Protein 4AGH (pdb70)

Structure (mmCIF, N/CA/C/O backbone):
data_4AGH
#
_entry.id   4AGH
#
_cell.length_a   60.109
_cell.length_b   60.109
_cell.length_c   114.406
_cell.angle_alpha   90.00
_cell.angle_beta   90.00
_cell.angle_gamma   120.00
#
_symmetry.space_group_name_H-M   'P 61 2 2'
#
loop_
_entity.id
_entity.type
_entity.pdbx_description
1 polymer 'MOSUB1, TRANSCRIPTION COFACTOR'
2 water water
#
loop_
_atom_site.group_PDB
_atom_site.id
_atom_site.type_symbol
_atom_site.label_atom_id
_atom_site.label_alt_id
_atom_site.label_comp_id
_atom_site.label_asym_id
_atom_site.label_entity_id
_atom_site.label_seq_id
_atom_site.pdbx_PDB_ins_code
_atom_site.Cartn_x
_atom_site.Cartn_y
_atom_site.Cartn_z
_atom_site.occupancy
_atom_site.B_iso_or_equiv
_atom_site.auth_seq_id
_atom_site.auth_comp_id
_atom_site.auth_asym_id
_atom_site.auth_atom_id
_atom_site.pdbx_PDB_model_num
ATOM 1 N N . GLY A 1 38 ? 5.617 20.521 13.239 1.00 69.27 38 GLY A N 1
ATOM 2 C CA . GLY A 1 38 ? 6.094 19.846 12.044 1.00 61.40 38 GLY A CA 1
ATOM 3 C C . GLY A 1 38 ? 4.974 19.426 11.107 1.00 53.99 38 GLY A C 1
ATOM 4 O O . GLY A 1 38 ? 3.832 19.235 11.533 1.00 57.60 38 GLY A O 1
ATOM 5 N N . SER A 1 39 ? 5.305 19.277 9.826 1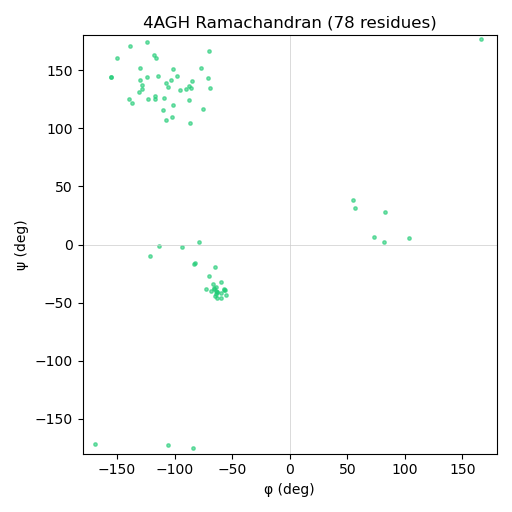.00 44.10 39 SER A N 1
ATOM 6 C CA . SER A 1 39 ? 4.331 18.873 8.812 1.00 44.98 39 SER A CA 1
ATOM 7 C C . SER A 1 39 ? 4.223 17.355 8.707 1.00 45.06 39 SER A C 1
ATOM 8 O O . SER A 1 39 ? 5.235 16.654 8.707 1.00 46.35 39 SER A O 1
ATOM 11 N N . GLN A 1 40 ? 2.992 16.857 8.607 1.00 31.45 40 GLN A N 1
ATOM 12 C CA . GLN A 1 40 ? 2.740 15.423 8.475 1.00 32.80 40 GLN A CA 1
ATOM 13 C C . GLN A 1 40 ? 1.915 15.158 7.218 1.00 27.31 40 GLN A C 1
ATOM 14 O O . GLN A 1 40 ? 1.477 16.087 6.553 1.00 30.09 40 GLN A O 1
ATOM 20 N N . VAL A 1 41 ? 1.708 13.885 6.898 1.00 32.41 41 VAL A N 1
ATOM 21 C CA . VAL A 1 41 ? 0.884 13.506 5.756 1.00 26.90 41 VAL A CA 1
ATOM 22 C C . VAL A 1 41 ? -0.327 12.727 6.258 1.00 27.78 41 VAL A C 1
ATOM 23 O O . VAL A 1 41 ? -0.178 11.734 6.971 1.00 30.61 41 VAL A O 1
ATOM 27 N N . ASP A 1 42 ? -1.527 13.167 5.898 1.00 28.24 42 ASP A N 1
ATOM 28 C CA . ASP A 1 42 ? -2.731 12.542 6.453 1.00 28.80 42 ASP A CA 1
ATOM 29 C C . ASP A 1 42 ? -3.141 11.290 5.679 1.00 31.08 42 ASP A C 1
ATOM 30 O O . ASP A 1 42 ? -2.430 10.850 4.775 1.00 28.67 42 ASP A O 1
ATOM 35 N N . ALA A 1 43 ? -4.280 10.706 6.044 1.00 30.80 43 ALA A N 1
ATOM 36 C CA . ALA A 1 43 ? -4.717 9.450 5.433 1.00 37.56 43 ALA A CA 1
ATOM 37 C C . ALA A 1 43 ? -5.021 9.597 3.944 1.00 33.33 43 ALA A C 1
ATOM 38 O O . ALA A 1 43 ? -5.058 8.610 3.221 1.00 36.54 43 ALA A O 1
ATOM 40 N N . GLU A 1 44 ? -5.249 10.828 3.493 1.00 31.11 44 GLU A N 1
ATOM 41 C CA . GLU A 1 44 ? -5.546 11.079 2.087 1.00 32.16 44 GLU A CA 1
ATOM 42 C C . GLU A 1 44 ? -4.304 11.427 1.275 1.00 30.93 44 GLU A C 1
ATOM 43 O O . GLU A 1 44 ? -4.390 11.631 0.063 1.00 3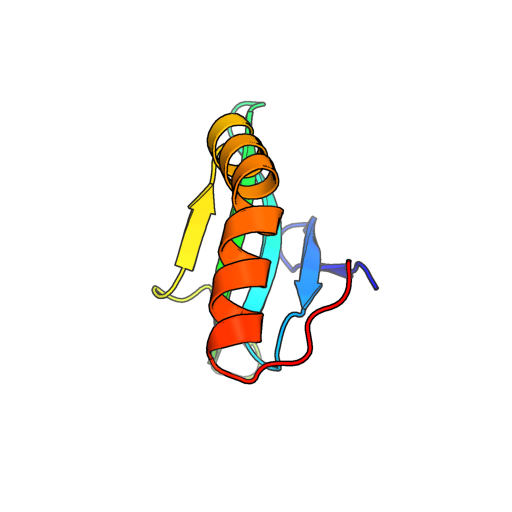0.34 44 GLU A O 1
ATOM 49 N N . GLY A 1 45 ? -3.160 11.497 1.944 1.00 25.72 45 GLY A N 1
ATOM 50 C CA . GLY A 1 45 ? -1.915 11.809 1.267 1.00 23.73 45 GLY A CA 1
ATOM 51 C C . GLY A 1 45 ? -1.714 13.299 1.065 1.00 22.55 45 GLY A C 1
ATOM 52 O O . GLY A 1 45 ? -1.047 13.706 0.119 1.00 22.75 45 GLY A O 1
ATOM 53 N N . ASN A 1 46 ? -2.294 14.104 1.960 1.00 20.87 46 ASN A N 1
ATOM 54 C CA . ASN A 1 46 ? -2.141 15.551 1.946 1.00 21.77 46 ASN A CA 1
ATOM 55 C C . ASN A 1 46 ? -1.379 16.034 3.181 1.00 20.85 46 ASN A C 1
ATOM 56 O O . ASN A 1 46 ? -1.536 15.483 4.272 1.00 21.95 46 ASN A O 1
ATOM 61 N N . PRO A 1 47 ? -0.570 17.087 3.016 1.00 17.95 47 PRO A N 1
ATOM 62 C CA . PRO A 1 47 ? 0.201 17.629 4.139 1.00 20.70 47 PRO A CA 1
ATOM 63 C C . PRO A 1 47 ? -0.697 18.351 5.145 1.00 23.61 47 PRO A C 1
ATOM 64 O O . PRO A 1 47 ? -1.664 19.010 4.753 1.00 22.07 47 PRO A O 1
ATOM 68 N N . PHE A 1 48 ? -0.376 18.220 6.428 1.00 19.62 48 PHE A N 1
ATOM 69 C CA . PHE A 1 48 ? -1.119 18.946 7.459 1.00 17.87 48 PHE A CA 1
ATOM 70 C C . PHE A 1 48 ? -0.274 19.283 8.676 1.00 17.99 48 PHE A C 1
ATOM 71 O O . PHE A 1 48 ? 0.776 18.679 8.913 1.00 21.26 48 PHE A O 1
ATOM 79 N N . TRP A 1 49 ? -0.759 20.263 9.439 1.00 17.91 49 TRP A N 1
ATOM 80 C CA . TRP A 1 49 ? -0.119 20.730 10.658 1.00 21.83 49 TRP A CA 1
ATOM 81 C C . TRP A 1 49 ? -1.179 20.702 11.757 1.00 18.79 49 TRP A C 1
ATOM 82 O O . TRP A 1 49 ? -2.329 21.062 11.517 1.00 22.14 49 TRP A O 1
ATOM 93 N N . GLU A 1 50 ? -0.815 20.236 12.945 1.00 20.66 50 GLU A N 1
ATOM 94 C CA . GLU A 1 50 ? -1.772 20.234 14.045 1.00 21.17 50 GLU A CA 1
ATOM 95 C C . GLU A 1 50 ? -1.769 21.580 14.763 1.00 22.15 50 GLU A C 1
ATOM 96 O O . GLU A 1 50 ? -0.704 22.122 15.072 1.00 26.08 50 GLU A O 1
ATOM 102 N N . ILE A 1 51 ? -2.957 22.108 15.040 1.00 20.07 51 ILE A N 1
ATOM 103 C CA . ILE A 1 51 ? -3.066 23.338 15.815 1.00 20.29 51 ILE A CA 1
ATOM 104 C C . ILE A 1 51 ? -3.722 23.105 17.173 1.00 26.13 51 ILE A C 1
ATOM 105 O O . ILE A 1 51 ? -3.851 24.031 17.977 1.00 24.12 51 ILE A O 1
ATOM 110 N N . SER A 1 52 ? -4.114 21.856 17.420 1.00 22.64 52 SER A N 1
ATOM 111 C CA . SER A 1 52 ? -4.508 21.391 18.749 1.00 24.99 52 SER A CA 1
ATOM 112 C C . SER A 1 52 ? -4.626 19.877 18.664 1.00 26.53 52 SER A C 1
ATOM 113 O O . SER A 1 52 ? -4.264 19.292 17.652 1.00 26.03 52 SER A O 1
ATOM 116 N N . ASP A 1 53 ? -5.138 19.237 19.709 1.00 29.08 53 ASP A N 1
ATOM 117 C CA . ASP A 1 53 ? -5.250 17.779 19.701 1.00 39.03 53 ASP A CA 1
ATOM 118 C C . ASP A 1 53 ? -6.130 17.259 18.559 1.00 33.42 53 ASP A C 1
ATOM 119 O O . ASP A 1 53 ? -5.871 16.187 18.021 1.00 34.31 53 ASP A O 1
ATOM 124 N N . LYS A 1 54 ? -7.148 18.031 18.177 1.00 27.08 54 LYS A N 1
ATOM 125 C CA . LYS A 1 54 ? -8.147 17.571 17.199 1.00 26.10 54 LYS A CA 1
ATOM 126 C C . LYS A 1 54 ? -8.260 18.439 15.949 1.00 22.92 54 LYS A C 1
ATOM 127 O O . LYS A 1 54 ? -8.929 18.069 14.996 1.00 27.20 54 LYS A O 1
ATOM 133 N N . AR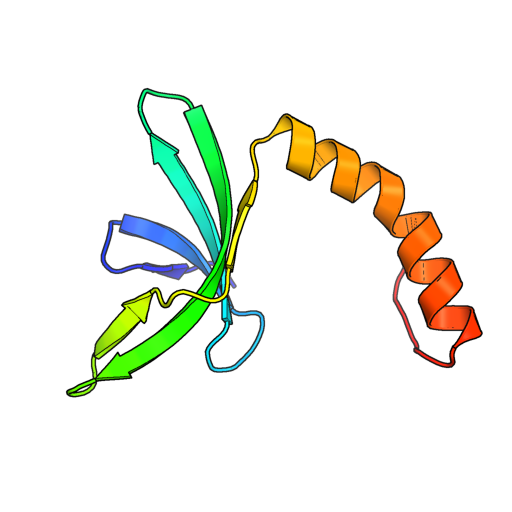G A 1 55 ? -7.613 19.593 15.966 1.00 17.67 55 ARG A N 1
ATOM 134 C CA . ARG A 1 55 ? -7.741 20.548 14.867 1.00 15.59 55 ARG A CA 1
ATOM 135 C C . ARG A 1 55 ? -6.484 20.606 14.018 1.00 17.46 55 ARG A C 1
ATOM 136 O O . ARG A 1 55 ? -5.366 20.589 14.535 1.00 21.88 55 ARG A O 1
ATOM 144 N N . ARG A 1 56 ? -6.695 20.679 12.713 1.00 16.25 56 ARG A N 1
ATOM 145 C CA . ARG A 1 56 ? -5.609 20.629 11.745 1.00 16.65 56 ARG A CA 1
ATOM 146 C C . ARG A 1 56 ? -5.730 21.773 10.773 1.00 16.98 56 ARG A C 1
ATOM 147 O O . ARG A 1 56 ? -6.837 22.242 10.489 1.00 19.69 56 ARG A O 1
ATOM 155 N N . VAL A 1 57 ? -4.591 22.204 10.236 1.00 16.14 57 VAL A N 1
ATOM 156 C CA . VAL A 1 57 ? -4.609 22.996 9.011 1.00 12.86 57 VAL A CA 1
ATOM 157 C C . VAL A 1 57 ? -3.861 22.176 7.958 1.00 16.97 57 VAL A C 1
ATOM 158 O O . VAL A 1 57 ? -2.754 21.714 8.201 1.00 19.68 57 VAL A O 1
ATOM 162 N N . GLY A 1 58 ? -4.482 21.965 6.810 1.00 18.99 58 GLY A N 1
ATOM 163 C CA . GLY A 1 58 ? -3.861 21.140 5.791 1.00 18.27 58 GLY A CA 1
ATOM 164 C C . GLY A 1 58 ? -4.079 21.759 4.436 1.00 25.13 58 GLY A C 1
ATOM 165 O O . GLY A 1 58 ? -4.821 22.725 4.313 1.00 21.00 58 GLY A O 1
ATOM 166 N N . ILE A 1 59 ? -3.417 21.216 3.422 1.00 17.36 59 ILE A N 1
ATOM 167 C CA . ILE A 1 59 ? -3.613 21.690 2.061 1.00 18.34 59 ILE A CA 1
ATOM 168 C C . ILE A 1 59 ? -4.055 20.530 1.192 1.00 18.84 59 ILE A C 1
ATOM 169 O O . ILE A 1 59 ? -3.378 19.494 1.141 1.00 16.49 59 ILE A O 1
ATOM 174 N N . SER A 1 60 ? -5.188 20.710 0.515 1.00 16.95 60 SER A N 1
ATOM 175 C CA . SER A 1 60 ? -5.722 19.704 -0.396 1.00 19.71 60 SER A CA 1
ATOM 176 C C . SER A 1 60 ? -5.773 20.281 -1.798 1.00 21.82 60 SER A C 1
ATOM 177 O O . SER A 1 60 ? -5.696 21.496 -1.986 1.00 23.43 60 SER A O 1
ATOM 180 N N . GLN A 1 61 ? -5.893 19.414 -2.798 1.00 19.31 61 GLN A N 1
ATOM 181 C CA . GLN A 1 61 ? -5.958 19.895 -4.151 1.00 21.13 61 GLN A CA 1
ATOM 182 C C . GLN A 1 61 ? -7.132 19.239 -4.849 1.00 35.47 61 GLN A C 1
ATOM 183 O O . GLN A 1 61 ? -7.309 18.017 -4.786 1.00 36.09 61 GLN A O 1
ATOM 189 N N . PHE A 1 62 ? -7.938 20.062 -5.507 1.00 27.72 62 PHE A N 1
ATOM 190 C CA . PHE A 1 62 ? -9.108 19.567 -6.231 1.00 31.58 62 PHE A CA 1
ATOM 191 C C . PHE A 1 62 ? -9.199 20.267 -7.570 1.00 37.18 62 PHE A C 1
ATOM 192 O O . PHE A 1 62 ? -9.266 21.495 -7.622 1.00 36.16 62 PHE A O 1
ATOM 200 N N . LYS A 1 63 ? -9.185 19.489 -8.650 1.00 42.00 63 LYS A N 1
ATOM 201 C CA . LYS A 1 63 ? -9.207 20.053 -9.995 1.00 50.73 63 LYS A CA 1
ATOM 202 C C . LYS A 1 63 ? -8.066 21.048 -10.197 1.00 46.78 63 LYS A C 1
ATOM 203 O O . LYS A 1 63 ? -8.250 22.090 -10.833 1.00 44.76 63 LYS A O 1
ATOM 209 N N . LYS A 1 64 ? -6.896 20.733 -9.641 1.00 46.95 64 LYS A N 1
ATOM 210 C CA . LYS A 1 64 ? -5.696 21.562 -9.818 1.00 45.92 64 LYS A CA 1
ATOM 211 C C . LYS A 1 64 ? -5.737 22.878 -9.031 1.00 43.21 64 LYS A C 1
ATOM 212 O O . LYS A 1 64 ? -4.854 23.726 -9.173 1.00 46.56 64 LYS A O 1
ATOM 218 N N . MET A 1 65 ? -6.760 23.049 -8.202 1.00 35.23 65 MET A N 1
ATOM 219 C CA . MET A 1 65 ? -6.801 24.197 -7.304 1.00 24.84 65 MET A CA 1
ATOM 220 C C . MET A 1 65 ? -6.443 23.760 -5.900 1.00 23.89 65 MET A C 1
ATOM 221 O O . MET A 1 65 ? -6.861 22.695 -5.449 1.00 26.13 65 MET A O 1
ATOM 226 N N . ASP A 1 66 ? -5.690 24.601 -5.195 1.00 22.21 66 ASP A N 1
ATOM 227 C CA . ASP A 1 66 ? -5.292 24.285 -3.832 1.00 18.20 66 ASP A CA 1
ATOM 228 C C . ASP A 1 66 ? -6.201 24.956 -2.807 1.00 18.89 66 ASP A C 1
ATOM 229 O O . ASP A 1 66 ? -6.682 26.067 -3.029 1.00 21.94 66 ASP A O 1
ATOM 234 N N . PHE A 1 67 ? -6.437 24.259 -1.698 1.00 17.29 67 PHE A N 1
ATOM 235 C CA . PHE A 1 67 ? -7.273 24.774 -0.609 1.00 16.78 67 PHE A CA 1
ATOM 236 C C . PHE A 1 67 ? -6.562 24.641 0.716 1.00 19.04 67 PHE A C 1
ATOM 237 O O . PHE A 1 67 ? -5.855 23.654 0.965 1.00 20.63 67 PHE A O 1
ATOM 245 N N . ILE A 1 68 ? -6.738 25.652 1.563 1.00 17.52 68 ILE A N 1
ATOM 246 C CA . ILE A 1 68 ? -6.170 25.616 2.893 1.00 19.08 68 ILE A CA 1
ATOM 247 C C . ILE A 1 68 ? -7.315 25.275 3.834 1.00 19.37 68 ILE A C 1
ATOM 248 O O . ILE A 1 68 ? -8.221 26.082 4.057 1.00 16.73 68 ILE A O 1
ATOM 253 N N . ASN A 1 69 ? -7.276 24.065 4.374 1.00 16.71 69 ASN A N 1
ATOM 254 C CA . ASN A 1 69 ? -8.382 23.550 5.165 1.00 17.50 69 ASN A CA 1
ATOM 255 C C . ASN A 1 69 ? -8.107 23.646 6.650 1.00 22.65 69 ASN A C 1
ATOM 256 O O . ASN A 1 69 ? -7.137 23.090 7.143 1.00 21.10 69 ASN A O 1
ATOM 261 N N . ILE A 1 70 ? -8.959 24.373 7.360 1.00 14.88 70 ILE A N 1
ATOM 262 C CA . ILE A 1 70 ? -8.840 24.475 8.799 1.00 14.88 70 ILE A CA 1
ATOM 263 C C . ILE A 1 70 ? -10.029 23.709 9.369 1.00 16.33 70 ILE A C 1
ATOM 264 O O . ILE A 1 70 ? -11.173 24.092 9.140 1.00 17.56 70 ILE A O 1
ATOM 269 N N . ARG A 1 71 ? -9.778 22.622 10.096 1.00 15.29 71 ARG A N 1
ATOM 270 C CA . ARG A 1 71 ? -10.896 21.736 10.405 1.00 16.04 71 ARG A CA 1
ATOM 271 C C . ARG A 1 71 ? -10.662 20.928 11.659 1.00 18.33 71 ARG A C 1
ATOM 272 O O . ARG A 1 71 ? -9.540 20.524 11.934 1.00 18.49 71 ARG A O 1
ATOM 280 N N . GLU A 1 72 ? -11.736 20.701 12.410 1.00 17.77 72 GLU A N 1
ATOM 281 C CA . GLU A 1 72 ? -11.670 19.842 13.575 1.00 16.33 72 GLU A CA 1
ATOM 282 C C . GLU A 1 72 ? -11.989 18.415 13.168 1.00 18.29 72 GLU A C 1
ATOM 283 O O . GLU A 1 72 ? -12.957 18.163 12.443 1.00 18.89 72 GLU A O 1
ATOM 289 N N . TYR A 1 73 ? -11.167 17.487 13.645 1.00 17.60 73 TYR A N 1
ATOM 290 C CA . TYR A 1 73 ? -11.365 16.069 13.391 1.00 16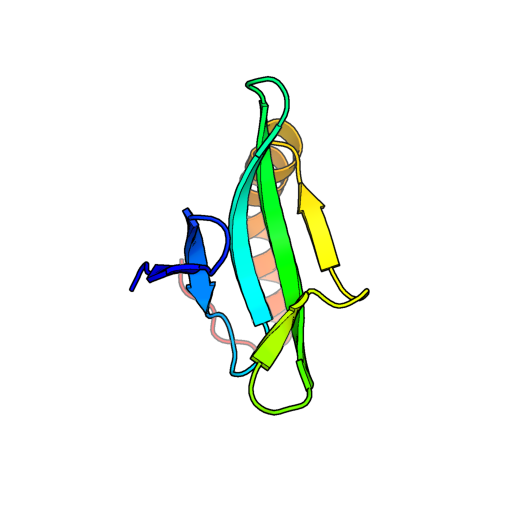.65 73 TYR A CA 1
ATOM 291 C C . TYR A 1 73 ? -11.987 15.425 14.622 1.00 19.59 73 TYR A C 1
ATOM 292 O O . TYR A 1 73 ? -11.808 15.919 15.732 1.00 27.02 73 TYR A O 1
ATOM 301 N N . TYR A 1 74 ? -12.753 14.358 14.423 1.00 18.08 74 TYR A N 1
ATOM 302 C CA . TYR A 1 74 ? -13.254 13.578 15.554 1.00 21.24 74 TYR A CA 1
ATOM 303 C C . TYR A 1 74 ? -12.671 12.181 15.485 1.00 22.14 74 TYR A C 1
ATOM 304 O O . TYR A 1 74 ? -12.204 11.756 14.437 1.00 24.54 74 TYR A O 1
ATOM 313 N N . GLU A 1 75 ? -12.680 11.471 16.612 1.00 22.96 75 GLU A N 1
ATOM 314 C CA . GLU A 1 75 ? -12.131 10.122 16.662 1.00 25.85 75 GLU A CA 1
ATOM 315 C C . GLU A 1 75 ? -13.243 9.093 16.802 1.00 29.55 75 GLU A C 1
ATOM 316 O O . GLU A 1 75 ? -14.083 9.190 17.697 1.00 27.57 75 GLU A O 1
ATOM 322 N N . ALA A 1 76 ? -13.260 8.114 15.904 1.00 27.42 76 ALA A N 1
ATOM 323 C CA . ALA A 1 76 ? -14.241 7.037 15.964 1.00 29.75 76 ALA A CA 1
ATOM 324 C C . ALA A 1 76 ? -13.546 5.734 15.625 1.00 34.48 76 ALA A C 1
ATOM 325 O O . ALA A 1 76 ? -12.900 5.621 14.581 1.00 31.30 76 ALA A O 1
ATOM 327 N N . GLY A 1 77 ? -13.666 4.761 16.519 1.00 27.15 77 GLY A N 1
ATOM 328 C CA . GLY A 1 77 ? -12.987 3.491 16.346 1.00 31.22 77 GLY A CA 1
ATOM 329 C C . GLY A 1 77 ? -11.490 3.686 16.203 1.00 31.00 77 GLY A C 1
ATOM 330 O O . GLY A 1 77 ? -10.818 2.920 15.513 1.00 33.25 77 GLY A O 1
ATOM 331 N N . GLY A 1 78 ? -10.961 4.722 16.848 1.00 29.74 78 GLY A N 1
ATOM 332 C CA . GLY A 1 78 ? -9.523 4.959 16.848 1.00 30.07 78 GLY A CA 1
ATOM 333 C C . GLY A 1 78 ? -9.005 5.670 15.613 1.00 36.89 78 GLY A C 1
ATOM 334 O O . GLY A 1 78 ? -7.803 5.889 15.468 1.00 40.17 78 GLY A O 1
ATOM 335 N N . GLU A 1 79 ? -9.920 6.031 14.719 1.00 28.09 79 GLU A N 1
ATOM 336 C CA . GLU A 1 79 ? -9.576 6.704 13.481 1.00 25.94 79 GLU A CA 1
ATOM 337 C C . GLU A 1 79 ? -9.970 8.174 13.592 1.00 28.09 79 GLU A C 1
ATOM 338 O O . GLU A 1 79 ? -11.063 8.482 14.055 1.00 27.39 79 GLU A O 1
ATOM 344 N N . MET A 1 80 ? -9.089 9.075 13.161 1.00 25.99 80 MET A N 1
ATOM 345 C CA . MET A 1 80 ? -9.420 10.500 13.129 1.00 25.84 80 MET A CA 1
ATOM 346 C C . MET A 1 80 ? -10.101 10.835 11.811 1.00 25.83 80 MET A C 1
ATOM 347 O O . MET A 1 80 ? -9.567 10.558 10.741 1.00 25.26 80 MET A O 1
ATOM 352 N N . LYS A 1 81 ? -11.291 11.416 11.893 1.00 21.61 81 LYS A N 1
ATOM 353 C CA . LYS A 1 81 ? -12.089 11.692 10.705 1.00 19.92 81 LYS A CA 1
ATOM 354 C C . LYS A 1 81 ? -12.439 13.173 10.651 1.00 20.75 81 LYS A C 1
ATOM 355 O O . LYS A 1 81 ? -12.674 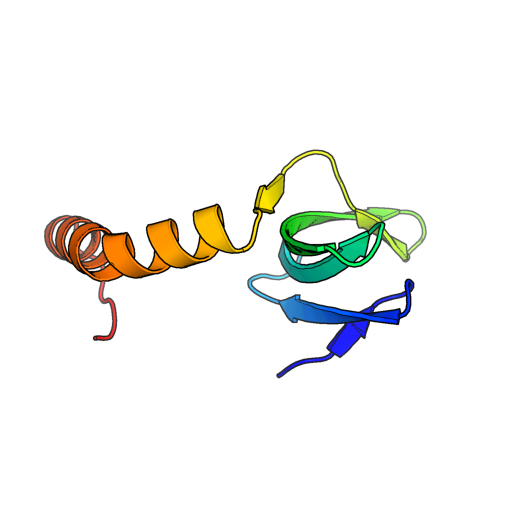13.792 11.691 1.00 21.40 81 LYS A O 1
ATOM 361 N N . PRO A 1 82 ? -12.483 13.745 9.441 1.00 21.62 82 PRO A N 1
ATOM 362 C CA . PRO A 1 82 ? -12.807 15.171 9.368 1.00 19.36 82 PRO A CA 1
ATOM 363 C C . PRO A 1 82 ? -14.256 15.404 9.750 1.00 19.46 82 PRO A C 1
ATOM 364 O O . PRO A 1 82 ? -15.151 14.678 9.296 1.00 23.25 82 PRO A O 1
ATOM 368 N N . GLY A 1 83 ? -14.477 16.411 10.586 1.00 20.06 83 GLY A N 1
ATOM 369 C CA . GLY A 1 83 ? -15.815 16.734 11.041 1.00 18.74 83 GLY A CA 1
ATOM 370 C C . GLY A 1 83 ? -16.357 17.985 10.376 1.00 21.09 83 GLY A C 1
ATOM 371 O O . GLY A 1 83 ? -15.749 18.547 9.464 1.00 20.23 83 GLY A O 1
ATOM 372 N N . LYS A 1 84 ? -17.511 18.425 10.860 1.00 20.57 84 LYS A N 1
ATOM 373 C CA . LYS A 1 84 ? -18.255 19.507 10.242 1.00 19.91 84 LYS A CA 1
ATOM 374 C C . LYS A 1 84 ? -17.749 20.896 10.637 1.00 20.65 84 LYS A C 1
A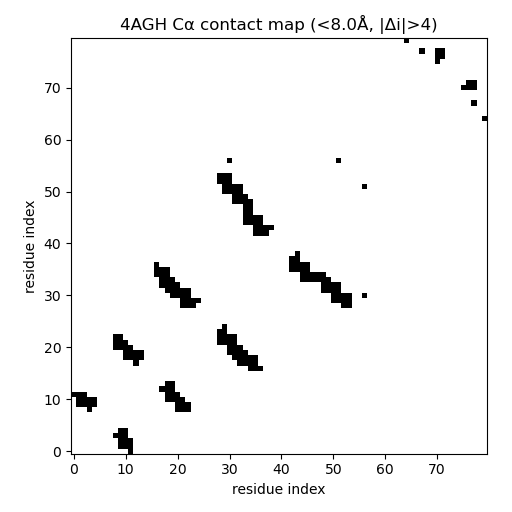TOM 375 O O . LYS A 1 84 ? -18.071 21.885 9.985 1.00 23.34 84 LYS A O 1
ATOM 381 N N . LYS A 1 85 ? -16.962 20.975 11.702 1.00 19.12 85 LYS A N 1
ATOM 382 C CA . LYS A 1 85 ? -16.448 22.267 12.138 1.00 19.80 85 LYS A CA 1
ATOM 383 C C . LYS A 1 85 ? -15.161 22.559 11.380 1.00 19.02 85 LYS A C 1
ATOM 384 O O . LYS A 1 85 ? -14.121 21.984 11.669 1.00 20.19 85 LYS A O 1
ATOM 390 N N . GLY A 1 86 ? -15.237 23.444 10.401 1.00 18.82 86 GLY A N 1
ATOM 391 C CA . GLY A 1 86 ? -14.068 23.757 9.593 1.00 17.12 86 GLY A CA 1
ATOM 392 C C . GLY A 1 86 ? -14.431 24.518 8.343 1.00 22.00 86 GLY A C 1
ATOM 393 O O . GLY A 1 86 ? -15.609 24.735 8.042 1.00 19.60 86 GLY A O 1
ATOM 394 N N . ILE A 1 87 ? -13.405 24.900 7.592 1.00 17.55 87 ILE A N 1
ATOM 395 C CA . ILE A 1 87 ? -13.615 25.654 6.374 1.00 15.28 87 ILE A CA 1
ATOM 396 C C . ILE A 1 87 ? -12.424 25.424 5.453 1.00 17.57 87 ILE A C 1
ATOM 397 O O . ILE A 1 87 ? -11.297 25.232 5.924 1.00 18.31 87 ILE A O 1
ATOM 402 N N . GLY A 1 88 ? -12.694 25.370 4.150 1.00 16.33 88 GLY A N 1
ATOM 403 C CA . GLY A 1 88 ? -11.647 25.215 3.158 1.00 14.40 88 GLY A CA 1
ATOM 404 C C . GLY A 1 88 ? -11.459 26.528 2.426 1.00 14.65 88 GLY A C 1
ATOM 405 O O . GLY A 1 88 ? -12.311 26.929 1.635 1.00 19.35 88 GLY A O 1
ATOM 406 N N . LEU A 1 89 ? -10.359 27.219 2.714 1.00 17.74 89 LEU A N 1
ATOM 407 C CA . LEU A 1 89 ? -10.099 28.510 2.095 1.00 17.45 89 LEU A CA 1
ATOM 408 C C . LEU A 1 89 ? -9.435 28.345 0.735 1.00 16.26 89 LEU A C 1
ATOM 409 O O . LEU A 1 89 ? -8.567 27.495 0.560 1.00 19.08 89 LEU A O 1
ATOM 414 N N . THR A 1 90 ? -9.834 29.175 -0.223 1.00 17.75 90 THR A N 1
ATOM 415 C CA . THR A 1 90 ? -9.079 29.296 -1.459 1.00 16.73 90 THR A CA 1
ATOM 416 C C . THR A 1 90 ? -7.770 30.006 -1.146 1.00 16.11 90 THR A C 1
ATOM 417 O O . THR A 1 90 ? -7.605 30.597 -0.069 1.00 17.74 90 THR A O 1
ATOM 421 N N . VAL A 1 91 ? -6.839 29.966 -2.093 1.00 17.92 91 VAL A N 1
ATOM 422 C CA . VAL A 1 91 ? -5.559 30.608 -1.877 1.00 20.09 91 VAL A CA 1
ATOM 423 C C . VAL A 1 91 ? -5.748 32.111 -1.709 1.00 20.24 91 VAL A C 1
ATOM 424 O O . VAL A 1 91 ? -5.113 32.721 -0.855 1.00 21.16 91 VAL A O 1
ATOM 428 N N . ASP A 1 92 ? -6.624 32.706 -2.520 1.00 21.86 92 ASP A N 1
ATOM 429 C CA . ASP A 1 92 ? -6.875 34.149 -2.427 1.00 23.49 92 ASP A CA 1
ATOM 430 C C . ASP A 1 92 ? -7.487 34.530 -1.082 1.00 20.22 92 ASP A C 1
ATOM 431 O O . ASP A 1 92 ? -7.189 35.591 -0.526 1.00 21.25 92 ASP A O 1
ATOM 436 N N . GLN A 1 93 ? -8.355 33.673 -0.555 1.00 20.07 93 GLN A N 1
ATOM 437 C CA . GLN A 1 93 ? -8.940 33.925 0.764 1.00 18.31 93 GLN A CA 1
ATOM 438 C C . GLN A 1 93 ? -7.868 33.800 1.830 1.00 20.05 93 GLN A C 1
ATOM 439 O O . GLN A 1 93 ? -7.813 34.589 2.774 1.00 18.46 93 GLN A O 1
ATOM 445 N N . TYR A 1 94 ? -6.997 32.811 1.663 1.00 18.39 94 TYR A N 1
ATOM 446 C CA . TYR A 1 94 ? -5.914 32.604 2.616 1.00 17.53 94 TYR A CA 1
ATOM 447 C C . TYR A 1 94 ? -4.944 33.792 2.607 1.00 18.77 94 TYR A C 1
ATOM 448 O O . TYR A 1 94 ? -4.550 34.279 3.675 1.00 19.71 94 TYR A O 1
ATOM 457 N N . THR A 1 95 ? -4.583 34.281 1.423 1.00 19.57 95 THR A N 1
ATOM 458 C CA . THR A 1 95 ? -3.684 35.437 1.361 1.00 21.18 95 THR A CA 1
ATOM 459 C C . THR A 1 95 ? -4.334 36.714 1.919 1.00 25.24 95 THR A C 1
ATOM 460 O O . THR A 1 95 ? -3.658 37.548 2.523 1.00 22.22 95 THR A O 1
ATOM 464 N N . ALA A 1 96 ? -5.643 36.864 1.727 1.00 23.13 96 ALA A N 1
ATOM 465 C CA . ALA A 1 96 ? -6.365 37.989 2.334 1.00 22.44 96 ALA A CA 1
ATOM 466 C C . ALA A 1 96 ? -6.362 37.872 3.852 1.00 22.51 96 ALA A C 1
ATOM 467 O O . ALA A 1 96 ? -6.248 38.867 4.566 1.00 24.06 96 ALA A O 1
ATOM 469 N N . PHE A 1 97 ? -6.504 36.646 4.349 1.00 19.16 97 PHE A N 1
ATOM 470 C CA . PHE A 1 97 ? -6.363 36.382 5.774 1.00 19.06 97 PHE A CA 1
ATOM 471 C C . PHE A 1 97 ? -4.963 36.779 6.254 1.00 20.07 97 PHE A C 1
ATOM 472 O O . PHE A 1 97 ? -4.814 37.461 7.267 1.00 18.69 97 PHE A O 1
ATOM 480 N N . LEU A 1 98 ? -3.934 36.394 5.506 1.00 17.56 98 LEU A N 1
ATOM 481 C CA . LEU A 1 98 ? -2.577 36.785 5.893 1.00 17.90 98 LEU A CA 1
ATOM 482 C C . LEU A 1 98 ? -2.436 38.303 6.024 1.00 22.75 98 LEU A C 1
ATOM 483 O O . LEU A 1 98 ? -1.732 38.799 6.906 1.00 22.13 98 LEU A O 1
ATOM 488 N N . LYS A 1 99 ? -3.073 39.040 5.120 1.00 21.18 99 LYS A N 1
ATOM 489 C CA . LYS A 1 99 ? -2.947 40.493 5.117 1.00 25.27 99 LYS A CA 1
ATOM 490 C C . LYS A 1 99 ? -3.653 41.103 6.325 1.00 23.14 99 LYS A C 1
ATOM 491 O O . LYS A 1 99 ? -3.268 42.175 6.802 1.00 25.92 99 LYS A O 1
ATOM 497 N N . ALA A 1 100 ? -4.675 40.410 6.825 1.00 21.09 100 ALA A N 1
ATOM 498 C CA . ALA A 1 100 ? -5.429 40.874 7.998 1.00 25.52 100 ALA A CA 1
ATOM 499 C C . ALA A 1 100 ? -4.778 40.509 9.338 1.00 20.03 100 ALA A C 1
ATOM 500 O O . ALA A 1 100 ? -5.123 41.075 10.370 1.00 21.42 100 ALA A O 1
ATOM 502 N N . ILE A 1 101 ? -3.854 39.558 9.322 1.00 20.15 101 ILE A N 1
ATOM 503 C CA . ILE A 1 101 ? -3.255 39.048 10.554 1.00 18.34 101 ILE A CA 1
ATOM 504 C C . ILE A 1 101 ? -2.614 40.130 11.458 1.00 20.66 101 ILE A C 1
ATOM 505 O O . ILE A 1 101 ? -2.799 40.107 12.669 1.00 21.67 101 ILE A O 1
ATOM 510 N N . PRO A 1 102 ? -1.869 41.080 10.878 1.00 21.40 102 PRO A N 1
ATOM 511 C CA . PRO A 1 102 ? -1.346 42.116 11.783 1.00 21.55 102 PRO A CA 1
ATOM 512 C C . PRO A 1 102 ? -2.448 42.849 12.564 1.00 22.93 102 PRO A C 1
ATOM 513 O O . PRO A 1 102 ? -2.275 43.138 13.750 1.00 23.78 102 PRO A O 1
ATOM 517 N N . ALA A 1 103 ? -3.574 43.133 11.915 1.00 23.24 103 ALA A N 1
ATOM 518 C CA . ALA A 1 103 ? -4.674 43.832 12.583 1.00 24.37 103 ALA A CA 1
ATOM 519 C C . ALA A 1 103 ? -5.384 42.924 13.586 1.00 22.51 103 ALA A C 1
ATOM 520 O O . ALA A 1 103 ? -5.803 43.370 14.661 1.00 21.71 103 ALA A O 1
ATOM 522 N N . ILE A 1 104 ? -5.530 41.655 13.226 1.00 18.23 104 ILE A N 1
ATOM 523 C CA . ILE A 1 104 ? -6.125 40.667 14.122 1.00 18.90 104 ILE A CA 1
ATOM 524 C C . ILE A 1 104 ? -5.253 40.524 15.358 1.00 21.41 104 ILE A C 1
ATOM 525 O O . ILE A 1 104 ? -5.751 40.525 16.488 1.00 19.21 104 ILE A O 1
ATOM 530 N N . ASN A 1 105 ? -3.946 40.418 15.137 1.00 21.72 105 ASN A N 1
ATOM 531 C CA . ASN A 1 105 ? -2.992 40.315 16.239 1.00 20.96 105 ASN A CA 1
ATOM 532 C C . ASN A 1 105 ? -3.060 41.530 17.162 1.00 19.46 105 ASN A C 1
ATOM 533 O O . ASN A 1 105 ? -3.006 41.382 18.381 1.00 20.39 105 ASN A O 1
ATOM 538 N N . ALA A 1 106 ? -3.171 42.721 16.582 1.00 19.04 106 ALA A N 1
ATOM 539 C CA . ALA A 1 106 ? -3.215 43.942 17.394 1.00 22.57 106 ALA A CA 1
ATOM 540 C C . ALA A 1 106 ? -4.463 43.948 18.270 1.00 23.78 106 ALA A C 1
ATOM 541 O O . ALA A 1 106 ? -4.429 44.373 19.428 1.00 21.94 106 ALA A O 1
ATOM 543 N N . GLU A 1 107 ? -5.578 43.493 17.708 1.00 17.23 107 GLU A N 1
ATOM 544 C CA . GLU A 1 107 ? -6.819 43.414 18.470 1.00 18.63 107 GLU A CA 1
ATOM 545 C C . GLU A 1 107 ? -6.669 42.420 19.627 1.00 19.45 107 GLU A C 1
ATOM 546 O O . GLU A 1 107 ? -7.102 42.687 20.750 1.00 19.24 107 GLU A O 1
ATOM 552 N N . LEU A 1 108 ? -6.048 41.277 19.356 1.00 19.15 108 LEU A N 1
ATOM 553 C CA . LEU A 1 108 ? -5.833 40.271 20.406 1.00 17.01 108 LEU A CA 1
ATOM 554 C C . LEU A 1 108 ? -4.877 40.772 21.505 1.00 17.83 108 LEU A C 1
ATOM 555 O O . LEU A 1 108 ? -5.084 40.487 22.686 1.00 19.34 108 LEU A O 1
ATOM 560 N N . ARG A 1 109 ? -3.848 41.520 21.118 1.00 18.41 109 ARG A N 1
ATOM 561 C CA . ARG A 1 109 ? -2.943 42.123 22.100 1.00 20.09 109 ARG A CA 1
ATOM 562 C C . ARG A 1 109 ? -3.684 43.130 22.982 1.00 23.92 109 ARG A C 1
ATOM 563 O O . ARG A 1 109 ? -3.468 43.180 24.196 1.00 24.75 109 ARG A O 1
ATOM 571 N N . SER A 1 110 ? -4.565 43.923 22.376 1.00 22.10 110 SER A N 1
ATOM 572 C CA . SER A 1 110 ? -5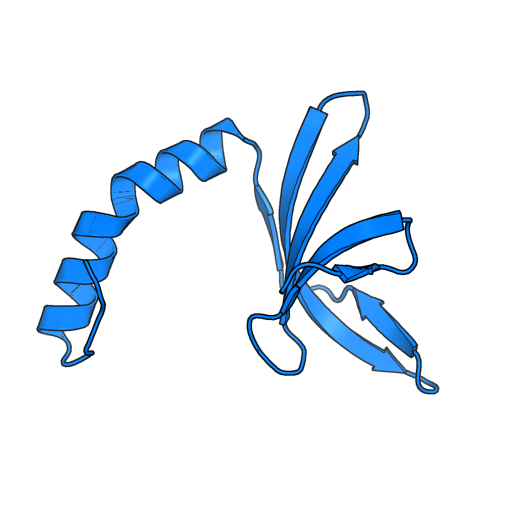.397 44.833 23.156 1.00 22.36 110 SER A CA 1
ATOM 573 C C . SER A 1 110 ? -6.210 44.052 24.192 1.00 23.61 110 SER A C 1
ATOM 574 O O . SER A 1 110 ? -6.383 44.492 25.326 1.00 26.08 110 SER A O 1
ATOM 577 N N . ARG A 1 111 ? -6.692 42.876 23.801 1.00 22.15 111 ARG A N 1
ATOM 578 C CA . ARG A 1 111 ? -7.495 42.043 24.694 1.00 19.91 111 ARG A CA 1
ATOM 579 C C . ARG A 1 111 ? -6.671 41.259 25.712 1.00 23.12 111 ARG A C 1
ATOM 580 O O . ARG A 1 111 ? -7.213 40.465 26.489 1.00 30.48 111 ARG A O 1
ATOM 588 N N . GL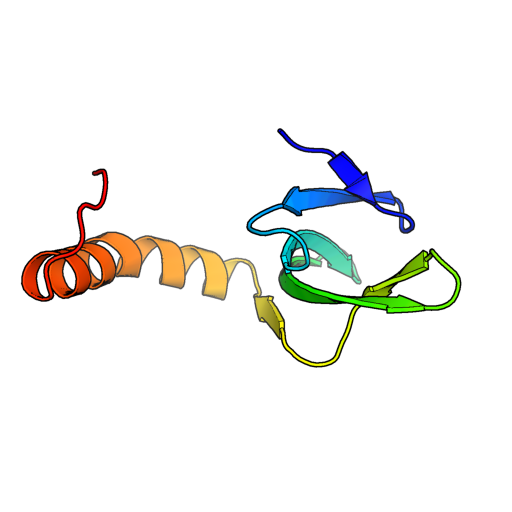Y A 1 112 ? -5.360 41.461 25.696 1.00 24.24 112 GLY A N 1
ATOM 589 C CA . GLY A 1 112 ? -4.505 40.884 26.715 1.00 26.18 112 GLY A CA 1
ATOM 590 C C . GLY A 1 112 ? -3.692 39.671 26.315 1.00 30.62 112 GLY A C 1
ATOM 591 O O . GLY A 1 112 ? -3.018 39.079 27.158 1.00 35.83 112 GLY A O 1
ATOM 592 N N . HIS A 1 113 ? -3.734 39.298 25.039 1.00 25.76 113 HIS A N 1
ATOM 593 C CA . HIS A 1 113 ? -3.020 38.105 24.587 1.00 27.07 113 HIS A CA 1
ATOM 594 C C . HIS A 1 113 ? -1.644 38.411 24.024 1.00 30.11 113 HIS A C 1
ATOM 595 O O . HIS A 1 113 ? -1.475 39.330 23.223 1.00 34.61 113 HIS A O 1
ATOM 602 N N . ASP A 1 114 ? -0.661 37.633 24.459 1.00 31.82 114 ASP A N 1
ATOM 603 C CA . ASP A 1 114 ? 0.686 37.732 23.922 1.00 35.00 114 ASP A CA 1
ATOM 604 C C . ASP A 1 114 ? 0.697 37.072 22.544 1.00 40.55 114 ASP A C 1
ATOM 605 O O . ASP A 1 114 ? 0.434 35.872 22.425 1.00 38.97 114 ASP A O 1
ATOM 610 N N . ILE A 1 115 ? 0.977 37.861 21.509 1.00 40.11 115 ILE A N 1
ATOM 611 C CA . ILE A 1 115 ? 1.060 37.356 20.140 1.00 37.76 115 ILE A CA 1
ATOM 612 C C . ILE A 1 115 ? 2.374 37.801 19.501 1.00 54.97 115 ILE A C 1
ATOM 613 O O . ILE A 1 115 ? 2.750 38.969 19.589 1.00 42.86 115 ILE A O 1
ATOM 618 N N . THR A 1 116 ? 3.061 36.875 18.840 1.00 57.01 116 THR A N 1
ATOM 619 C CA . THR A 1 116 ? 4.344 37.178 18.206 1.00 64.29 116 THR A CA 1
ATOM 620 C C . THR A 1 116 ? 4.182 37.941 16.883 1.00 70.22 116 THR A C 1
ATOM 621 O O . THR A 1 116 ? 3.166 37.806 16.206 1.00 71.16 116 THR A O 1
ATOM 625 N N . ASP A 1 117 ? 5.183 38.748 16.533 1.00 82.56 117 ASP A N 1
ATOM 626 C CA . ASP A 1 117 ? 5.133 39.597 15.343 1.00 88.76 117 ASP A CA 1
ATOM 627 C C . ASP A 1 117 ? 4.454 38.933 14.152 1.00 91.71 117 ASP A C 1
ATOM 628 O O . ASP A 1 117 ? 4.024 39.605 13.209 1.00 89.82 117 ASP A O 1
#

B-factor: mean 31.28, std 15.69, range [12.86, 104.88]

Secondary structure (DSSP, 8-state):
--EE-TTS-EEEESSSSEEEEEEEETTEEEEEEEEEEEETTEEEEEEEEEEEEHHHHHHHHHHHHHHHHHHHHTT-----

Nearest PDB structures (foldseek):
  5zg9-assembly1_A  TM=9.574E-01  e=5.595E-12  Pyricularia oryzae P131
  4bhm-assembly1_B  TM=9.641E-01  e=2.645E-11  Pyricularia oryzae
  4bhm-assembly1_F  TM=9.557E-01  e=4.607E-11  Pyricularia oryzae
  4bhm-assembly1_D  TM=9.766E-01  e=1.844E-10  Pyricularia oryzae
  4bhm-assembly1_E  TM=9.705E-01  e=8.719E-10  Pyricularia oryzae

Sequence (80 aa):
GSQVDAEGNPFWEISDKRRVGISQFKKMDFINIREYYEAGGEMKPGKKGIGLTVDQYTAFLKAIPAINAELRSRGHDITD

Organism: Pyricularia oryzae (strain 70-15 / ATCC MYA-4617 / FGSC 8958) (NCBI:txid242507)

CATH classification: 2.30.31.10

Radius of gyration: 14.73 Å; Cα contacts (8 Å, |Δi|>4): 109; chains: 1; bounding box: 24×41×37 Å

Solvent-accessible surface area: 6367 Å² total; per-residue (Å²): 102,69,82,111,24,105,120,54,41,50,11,99,102,103,57,138,115,109,37,32,10,65,30,121,130,163,189,102,55,44,15,38,58,59,40,27,102,119,45,93,62,103,68,77,72,15,201,142,39,99,34,25,37,70,115,94,74,48,56,87,77,158,42,50,90,72,70,18,55,87,62,100,96,166,67,98,151,52,116,164

InterPro domains:
  IPR003173 Transcriptional coactivator p15 (PC4), C-terminal [PF02229] (53-104)
  IPR009044 ssDNA-binding transcriptional regulator [G3DSA:2.30.31.10] (42-121)
  IPR009044 ssDNA-binding transcriptional regulator [SSF54447] (52-113)
  IPR045125 RNA polymerase II transcriptional coactivator Sub1/Tcp4-like [PTHR13215] (8-114)

Foldseek 3Di:
DWDADPVRWIWDDPDPFWIWTWDADPNFIWTKTFGWDADPNDTHTDDGIDTHGPVRVVVVVVCVVVVVVVVVVVPDDDDD